Protein AF-A0A418T602-F1 (afdb_monomer_lite)

Radius of gyration: 13.49 Å; chains: 1; bounding box: 26×42×30 Å

Foldseek 3Di:
DDPDPVDPDPPDFDDDDDDPQQFQLNRCVVSVQFDADPVRDTQGGNNHGCDDQKDKWKDKPNHTDDPVRRNPHDDPPIDIDMGIDGD

Structure (mmCIF, N/CA/C/O backbone):
data_AF-A0A418T602-F1
#
_entry.id   AF-A0A418T602-F1
#
loop_
_atom_site.group_PDB
_atom_site.id
_atom_site.type_symbol
_atom_site.label_atom_id
_atom_site.label_alt_id
_atom_site.label_comp_id
_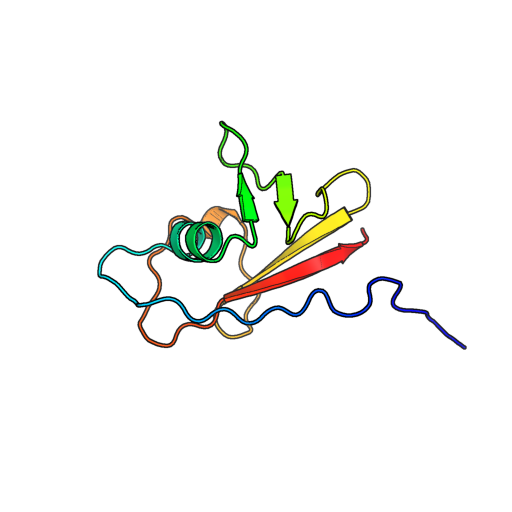atom_site.label_asym_id
_atom_site.label_entity_id
_atom_site.label_seq_id
_atom_site.pdbx_PDB_ins_code
_atom_site.Cartn_x
_atom_site.Cartn_y
_atom_site.Cartn_z
_atom_site.occupancy
_atom_site.B_iso_or_equiv
_atom_site.auth_seq_id
_atom_site.auth_comp_id
_atom_site.auth_asym_id
_atom_site.auth_atom_id
_atom_site.pdbx_PDB_model_num
ATOM 1 N N . MET A 1 1 ? 9.867 -31.776 -13.055 1.00 33.41 1 MET A N 1
ATOM 2 C CA . MET A 1 1 ? 10.026 -30.488 -13.761 1.00 33.41 1 MET A CA 1
ATOM 3 C C . MET A 1 1 ? 9.980 -29.395 -12.710 1.00 33.41 1 MET A C 1
ATOM 5 O O . MET A 1 1 ? 8.920 -29.131 -12.164 1.00 33.41 1 MET A O 1
ATOM 9 N N . ASN A 1 2 ? 11.152 -28.884 -12.329 1.00 38.38 2 ASN A N 1
ATOM 10 C CA . ASN A 1 2 ? 11.316 -27.873 -11.287 1.00 38.38 2 ASN A CA 1
ATOM 11 C C . ASN A 1 2 ? 11.074 -26.487 -11.898 1.00 38.38 2 ASN A C 1
ATOM 13 O O . ASN A 1 2 ? 11.994 -25.883 -12.442 1.00 38.38 2 ASN A O 1
ATOM 17 N N . GLY A 1 3 ? 9.828 -26.013 -11.853 1.00 37.81 3 GLY A N 1
ATOM 18 C CA . GLY A 1 3 ? 9.499 -24.610 -12.098 1.00 37.81 3 GLY A CA 1
ATOM 19 C C . GLY A 1 3 ? 9.807 -23.821 -10.834 1.00 37.81 3 GLY A C 1
ATOM 20 O O . GLY A 1 3 ? 8.944 -23.678 -9.976 1.00 37.81 3 GLY A O 1
ATOM 21 N N . GLY A 1 4 ? 11.067 -23.420 -10.665 1.00 40.22 4 GLY A N 1
ATOM 22 C CA . GLY A 1 4 ? 11.500 -22.644 -9.510 1.00 40.22 4 GLY A CA 1
ATOM 23 C C . GLY A 1 4 ? 10.731 -21.328 -9.434 1.00 40.22 4 GLY A C 1
ATOM 24 O O . GLY A 1 4 ? 10.917 -20.455 -10.277 1.00 40.22 4 GLY A O 1
ATOM 25 N N . ASN A 1 5 ? 9.889 -21.175 -8.412 1.00 43.72 5 ASN A N 1
ATOM 26 C CA . ASN A 1 5 ? 9.420 -19.870 -7.963 1.00 43.72 5 ASN A CA 1
ATOM 27 C C . ASN A 1 5 ? 10.645 -19.115 -7.429 1.00 43.72 5 ASN A C 1
ATOM 29 O O . ASN A 1 5 ? 11.029 -19.280 -6.274 1.00 43.72 5 ASN A O 1
ATOM 33 N N . ILE A 1 6 ? 11.291 -18.320 -8.282 1.00 42.88 6 ILE A N 1
ATOM 34 C CA . ILE A 1 6 ? 12.564 -17.634 -7.990 1.00 42.88 6 ILE A CA 1
ATOM 35 C C . ILE A 1 6 ? 12.399 -16.432 -7.035 1.00 42.88 6 ILE A C 1
ATOM 37 O O . ILE A 1 6 ? 13.327 -15.654 -6.849 1.00 42.88 6 ILE A O 1
ATOM 41 N N . TYR A 1 7 ? 11.242 -16.293 -6.386 1.00 44.50 7 TYR A N 1
ATOM 42 C CA . TYR A 1 7 ? 11.031 -15.348 -5.292 1.00 44.50 7 TYR A CA 1
ATOM 43 C C . TYR A 1 7 ? 10.594 -16.133 -4.052 1.00 44.50 7 TYR A C 1
ATOM 45 O O . TYR A 1 7 ? 9.395 -16.344 -3.844 1.00 44.50 7 TYR A O 1
ATOM 53 N N . PRO A 1 8 ? 11.543 -16.633 -3.241 1.00 43.31 8 PRO A N 1
ATOM 54 C CA . PRO A 1 8 ? 11.210 -17.216 -1.958 1.00 43.31 8 PRO A CA 1
ATOM 55 C C . PRO A 1 8 ? 10.624 -16.108 -1.078 1.00 43.31 8 PRO A C 1
ATOM 57 O O . PRO A 1 8 ? 11.330 -15.208 -0.644 1.00 43.31 8 PRO A O 1
ATOM 60 N N . ALA A 1 9 ? 9.313 -16.175 -0.855 1.00 46.59 9 ALA A N 1
ATOM 61 C CA . ALA A 1 9 ? 8.647 -15.661 0.334 1.00 46.59 9 ALA A CA 1
ATOM 62 C C . ALA A 1 9 ? 9.029 -14.234 0.767 1.00 46.59 9 ALA A C 1
ATOM 64 O O . ALA A 1 9 ? 9.516 -14.017 1.874 1.00 46.59 9 ALA A O 1
ATOM 65 N N . ILE A 1 10 ? 8.671 -13.229 -0.031 1.00 52.94 10 ILE A N 1
ATOM 66 C CA . ILE A 1 10 ? 8.405 -11.896 0.531 1.00 52.94 10 ILE A CA 1
ATOM 67 C C . ILE A 1 10 ? 6.966 -11.902 1.069 1.00 52.94 10 ILE A C 1
ATOM 69 O O . ILE A 1 10 ? 6.107 -11.130 0.658 1.00 52.94 10 ILE A O 1
ATOM 73 N N . SER A 1 11 ? 6.659 -12.869 1.931 1.00 56.69 11 SER A N 1
ATOM 74 C CA . SER A 1 11 ? 5.373 -12.968 2.610 1.00 56.69 11 SER A CA 1
ATOM 75 C C . SER A 1 11 ? 5.551 -12.373 4.000 1.00 56.69 11 SER A C 1
ATOM 77 O O . SER A 1 11 ? 5.922 -13.072 4.942 1.00 56.69 11 SER A O 1
ATOM 79 N N . GLY A 1 12 ? 5.354 -11.062 4.104 1.00 62.78 12 GLY A N 1
ATOM 80 C CA . GLY A 1 12 ? 5.272 -10.358 5.377 1.00 62.78 12 GLY A CA 1
ATOM 81 C C . GLY A 1 12 ? 3.812 -10.076 5.710 1.00 62.78 12 GLY A C 1
ATOM 82 O O . GLY A 1 12 ? 3.110 -9.462 4.910 1.00 62.78 12 GLY A O 1
ATOM 83 N N . SER A 1 13 ? 3.359 -10.514 6.882 1.00 67.25 13 SER A N 1
ATOM 84 C CA . SER A 1 13 ? 2.054 -10.128 7.422 1.00 67.25 13 SER A CA 1
ATOM 85 C C . SER A 1 13 ? 2.263 -9.039 8.463 1.00 67.25 13 SER A C 1
ATOM 87 O O . SER A 1 13 ? 2.959 -9.254 9.453 1.00 67.25 13 SER A O 1
ATOM 89 N N . TYR A 1 14 ? 1.652 -7.880 8.239 1.00 73.50 14 TYR A N 1
ATOM 90 C CA . TYR A 1 14 ? 1.735 -6.733 9.136 1.00 73.50 14 TYR A CA 1
ATOM 91 C C . TYR A 1 14 ? 0.348 -6.433 9.688 1.00 73.50 14 TYR A C 1
ATOM 93 O O . TYR A 1 14 ? -0.613 -6.305 8.929 1.00 73.50 14 TYR A O 1
ATOM 101 N N . THR A 1 15 ? 0.248 -6.306 11.009 1.00 77.38 15 THR A N 1
ATOM 102 C CA . THR A 1 15 ? -0.988 -5.888 11.673 1.00 77.38 15 THR A CA 1
ATOM 103 C C . THR A 1 15 ? -0.938 -4.389 11.901 1.00 77.38 15 THR A C 1
ATOM 105 O O . THR A 1 15 ? -0.020 -3.890 12.549 1.00 77.38 15 THR A O 1
ATOM 108 N N . ILE A 1 16 ? -1.939 -3.678 11.392 1.00 79.94 16 ILE A N 1
ATOM 109 C CA . ILE A 1 16 ? -2.056 -2.225 11.526 1.00 79.94 16 ILE A CA 1
ATOM 110 C C . ILE A 1 16 ? -3.273 -1.918 12.381 1.00 79.94 16 ILE A C 1
ATOM 112 O O . ILE A 1 16 ? -4.329 -2.534 12.227 1.00 79.94 16 ILE A O 1
ATOM 116 N N . VAL A 1 17 ? -3.129 -0.954 13.289 1.00 82.25 17 VAL A N 1
ATOM 117 C CA . VAL A 1 17 ? -4.248 -0.484 14.102 1.00 82.25 17 VAL A CA 1
ATOM 118 C C . VAL A 1 17 ? -5.206 0.293 13.204 1.00 82.25 17 VAL A C 1
ATOM 120 O O . VAL A 1 17 ? -4.861 1.336 12.644 1.00 82.25 17 VAL A O 1
ATOM 123 N N . PHE A 1 18 ? -6.428 -0.221 13.068 1.00 83.06 18 PHE A N 1
ATOM 124 C CA . PHE A 1 18 ? -7.475 0.456 12.317 1.00 83.06 18 PHE A CA 1
ATOM 125 C C . PHE A 1 18 ? -7.797 1.821 12.937 1.00 83.06 18 PHE A C 1
ATOM 127 O O . PHE A 1 18 ? -7.945 1.953 14.153 1.00 83.06 18 PHE A O 1
ATOM 134 N N . ARG A 1 19 ? -7.983 2.821 12.074 1.00 86.19 19 ARG A N 1
ATOM 135 C CA . ARG A 1 19 ? -8.525 4.132 12.436 1.00 86.19 19 ARG A CA 1
ATOM 136 C C . ARG A 1 19 ? -9.515 4.605 11.368 1.00 86.19 19 ARG A C 1
ATOM 138 O O . ARG A 1 19 ? -9.300 4.316 10.188 1.00 86.19 19 ARG A O 1
ATOM 145 N N . PRO A 1 20 ? -10.571 5.348 11.741 1.00 85.31 20 PRO A N 1
ATOM 146 C CA . PRO A 1 20 ? -11.503 5.915 10.773 1.00 85.31 20 PRO A CA 1
ATOM 147 C C . PRO A 1 20 ? -10.774 6.742 9.707 1.00 85.31 20 PRO A C 1
ATOM 149 O O . PRO A 1 20 ? -9.910 7.555 10.030 1.00 85.31 20 PRO A O 1
ATOM 152 N N . GLY A 1 21 ? -11.114 6.518 8.436 1.00 86.94 21 GLY A N 1
ATOM 153 C CA . GLY A 1 21 ? -10.479 7.198 7.303 1.00 86.94 21 GLY A CA 1
ATOM 154 C C . GLY A 1 21 ? -9.148 6.594 6.841 1.00 86.94 21 GLY A C 1
ATOM 155 O O . GLY A 1 21 ? -8.566 7.106 5.887 1.00 86.94 21 GLY A O 1
ATOM 156 N N . LEU A 1 22 ? -8.667 5.507 7.461 1.00 90.12 22 LEU A N 1
ATOM 157 C CA . LEU A 1 22 ? -7.536 4.745 6.931 1.00 90.12 22 LEU A CA 1
ATOM 158 C C . LEU A 1 22 ? -7.902 4.166 5.560 1.00 90.12 22 LEU A C 1
ATOM 160 O O . LEU A 1 22 ? -8.925 3.497 5.413 1.00 90.12 22 LEU A O 1
ATOM 164 N N . THR A 1 23 ? -7.066 4.422 4.560 1.00 92.38 23 THR A N 1
ATOM 165 C CA . THR A 1 23 ? -7.229 3.885 3.206 1.00 92.38 23 THR A CA 1
ATOM 166 C C . THR A 1 23 ? -6.349 2.661 2.994 1.00 92.38 23 THR A C 1
ATOM 168 O O . THR A 1 23 ? -5.400 2.435 3.746 1.00 92.38 23 THR A O 1
ATOM 171 N N . ILE A 1 24 ? -6.625 1.885 1.944 1.00 89.62 24 ILE A N 1
ATOM 172 C CA . ILE A 1 24 ? -5.799 0.729 1.564 1.00 89.62 24 ILE A CA 1
ATOM 173 C C . ILE A 1 24 ? -4.345 1.172 1.345 1.00 89.62 24 ILE A C 1
ATOM 175 O O . ILE A 1 24 ? -3.425 0.574 1.893 1.00 89.62 24 ILE A O 1
ATOM 179 N N . GLY A 1 25 ? -4.133 2.259 0.596 1.00 87.56 25 GLY A N 1
ATOM 180 C CA . GLY A 1 25 ? -2.808 2.833 0.362 1.00 87.56 25 GLY A CA 1
ATOM 181 C C . GLY A 1 25 ? -2.149 3.352 1.638 1.00 87.56 25 GLY A C 1
ATOM 182 O O . GLY A 1 25 ? -0.956 3.140 1.830 1.00 87.56 25 GLY A O 1
ATOM 183 N N . GLY A 1 26 ? -2.919 3.970 2.539 1.00 89.12 26 GLY A N 1
ATOM 184 C CA . GLY A 1 26 ? -2.416 4.440 3.830 1.00 89.12 26 GLY A CA 1
ATOM 185 C C . GLY A 1 26 ? -1.964 3.299 4.740 1.00 89.12 26 GLY A C 1
ATOM 186 O O . GLY A 1 26 ? -0.878 3.369 5.306 1.00 89.12 26 GLY A O 1
ATOM 187 N N . ALA A 1 27 ? -2.747 2.221 4.822 1.00 88.69 27 ALA A N 1
ATOM 188 C CA . ALA A 1 27 ? -2.376 1.013 5.554 1.00 88.69 27 ALA A CA 1
ATOM 189 C C . ALA A 1 27 ? -1.090 0.404 4.968 1.00 88.69 27 ALA A C 1
ATOM 191 O O . ALA A 1 27 ? -0.116 0.134 5.662 1.00 88.69 27 ALA A O 1
ATOM 192 N N . LEU A 1 28 ? -1.034 0.273 3.649 1.00 86.69 28 LEU A N 1
ATOM 193 C CA . LEU A 1 28 ? 0.142 -0.233 2.959 1.00 86.69 28 LEU A CA 1
ATOM 194 C C . LEU A 1 28 ? 1.398 0.636 3.163 1.00 86.69 28 LEU A C 1
ATOM 196 O O . LEU A 1 28 ? 2.481 0.090 3.363 1.00 86.69 28 LEU A O 1
ATOM 200 N N . ALA A 1 29 ? 1.269 1.962 3.179 1.00 85.31 29 ALA A N 1
ATOM 201 C CA . ALA A 1 29 ? 2.376 2.865 3.493 1.00 85.31 29 ALA A CA 1
ATOM 202 C C . ALA A 1 29 ? 2.852 2.701 4.948 1.00 85.31 29 ALA A C 1
ATOM 204 O O . ALA A 1 29 ? 4.050 2.636 5.209 1.00 85.31 29 ALA A O 1
ATOM 205 N N . GLU A 1 30 ? 1.917 2.574 5.892 1.00 86.94 30 GLU A N 1
ATOM 206 C CA . GLU A 1 30 ? 2.207 2.411 7.322 1.00 86.94 30 GLU A CA 1
ATOM 207 C C . GLU A 1 30 ? 2.856 1.064 7.655 1.00 86.94 30 GLU A C 1
ATOM 209 O O . GLU A 1 30 ? 3.670 0.986 8.571 1.00 86.94 30 GLU A O 1
ATOM 214 N N . SER A 1 31 ? 2.577 0.018 6.870 1.00 82.69 31 SER A N 1
ATOM 215 C CA . SER A 1 31 ? 3.280 -1.266 6.992 1.00 82.69 31 SER A CA 1
ATOM 216 C C . SER A 1 31 ? 4.782 -1.176 6.680 1.00 82.69 31 SER A C 1
ATOM 218 O O . SER A 1 31 ? 5.527 -2.103 6.988 1.00 82.69 31 SER A O 1
ATOM 220 N N . GLY A 1 32 ? 5.231 -0.102 6.017 1.00 81.44 32 GLY A N 1
ATOM 221 C CA . GLY A 1 32 ? 6.598 0.032 5.510 1.00 81.44 32 GLY A CA 1
ATOM 222 C C . GLY A 1 32 ? 6.928 -0.916 4.352 1.00 81.44 32 GLY A C 1
ATOM 223 O O . GLY A 1 32 ? 8.056 -0.923 3.864 1.00 81.44 32 GLY A O 1
ATOM 224 N N . VAL A 1 33 ? 5.957 -1.710 3.885 1.00 80.62 33 VAL A N 1
ATOM 225 C CA . VAL A 1 33 ? 6.138 -2.638 2.764 1.00 80.62 33 VAL A CA 1
ATOM 226 C C . VAL A 1 33 ? 6.226 -1.882 1.448 1.00 80.62 33 VAL A C 1
ATOM 228 O O . VAL A 1 33 ? 6.911 -2.333 0.542 1.00 80.62 33 VAL A O 1
ATOM 231 N N . LEU A 1 34 ? 5.555 -0.743 1.307 1.00 85.25 34 LEU A N 1
ATOM 232 C CA . LEU A 1 34 ? 5.459 -0.040 0.034 1.00 85.25 34 LEU A CA 1
ATOM 233 C C . LEU A 1 34 ? 6.137 1.318 0.078 1.00 85.25 34 LEU A C 1
ATOM 235 O O . LEU A 1 34 ? 5.955 2.097 1.010 1.00 85.25 34 LEU A O 1
ATOM 239 N N . THR A 1 35 ? 6.886 1.612 -0.979 1.00 86.94 35 THR A N 1
ATOM 240 C CA . THR A 1 35 ? 7.373 2.959 -1.268 1.00 86.94 35 THR A CA 1
ATOM 241 C C . THR A 1 35 ? 6.620 3.511 -2.467 1.00 86.94 35 THR A C 1
ATOM 243 O O . THR A 1 35 ? 6.465 2.832 -3.487 1.00 86.94 35 THR A O 1
ATOM 246 N N . PHE A 1 36 ? 6.156 4.749 -2.327 1.00 85.31 36 PHE A N 1
ATOM 247 C CA . PHE A 1 36 ? 5.460 5.487 -3.370 1.00 85.31 36 PHE A CA 1
ATOM 248 C C . PHE A 1 36 ? 6.376 6.577 -3.931 1.00 85.31 36 PHE A C 1
ATOM 250 O O . PHE A 1 36 ? 7.134 7.204 -3.189 1.00 85.31 36 PHE A O 1
ATOM 257 N N . ALA A 1 37 ? 6.300 6.811 -5.237 1.00 86.38 37 ALA A N 1
ATOM 258 C CA . ALA A 1 37 ? 6.846 8.003 -5.869 1.00 86.38 37 ALA A CA 1
ATOM 259 C C . ALA A 1 37 ? 5.953 9.228 -5.605 1.00 86.38 37 ALA A C 1
ATOM 261 O O . ALA A 1 37 ? 4.837 9.121 -5.094 1.00 86.38 37 ALA A O 1
ATOM 262 N N . ALA A 1 38 ? 6.455 10.411 -5.971 1.00 81.38 38 ALA A N 1
ATOM 263 C CA . ALA A 1 38 ? 5.753 11.684 -5.790 1.00 81.38 38 ALA A CA 1
ATOM 264 C C . ALA A 1 38 ? 4.418 11.773 -6.559 1.00 81.38 38 ALA A C 1
ATOM 266 O O . ALA A 1 38 ? 3.549 12.556 -6.191 1.00 81.38 38 ALA A O 1
ATOM 267 N N . ASP A 1 39 ? 4.252 10.968 -7.609 1.00 82.31 39 ASP A N 1
ATOM 268 C CA . ASP A 1 39 ? 3.033 10.846 -8.414 1.00 82.31 39 ASP A CA 1
ATOM 269 C C . ASP A 1 39 ? 2.027 9.820 -7.849 1.00 82.31 39 ASP A C 1
ATOM 271 O O . ASP A 1 39 ? 0.953 9.631 -8.416 1.00 82.31 39 ASP A O 1
ATOM 275 N N . GLY A 1 40 ? 2.360 9.151 -6.738 1.00 77.50 40 GLY A N 1
ATOM 276 C CA . GLY A 1 40 ? 1.541 8.102 -6.130 1.00 77.50 40 GLY A CA 1
ATOM 277 C C . GLY A 1 40 ? 1.749 6.707 -6.728 1.00 77.50 40 GLY A C 1
ATOM 278 O O . GLY A 1 40 ? 1.070 5.764 -6.316 1.00 77.50 40 GLY A O 1
ATOM 279 N N . THR A 1 41 ? 2.689 6.538 -7.662 1.00 83.81 41 THR A N 1
ATOM 280 C CA . THR A 1 41 ? 3.025 5.228 -8.229 1.00 83.81 41 THR A CA 1
ATOM 281 C C . THR A 1 41 ? 3.809 4.390 -7.220 1.00 83.81 41 THR A C 1
ATOM 283 O O . THR A 1 41 ? 4.722 4.880 -6.558 1.00 83.81 41 THR A O 1
ATOM 286 N N . ILE A 1 42 ? 3.485 3.100 -7.110 1.00 85.38 42 ILE A N 1
ATOM 287 C CA . ILE A 1 42 ? 4.266 2.149 -6.310 1.00 85.38 42 ILE A CA 1
ATOM 288 C C . ILE A 1 42 ? 5.598 1.881 -7.017 1.00 85.38 42 ILE A C 1
ATOM 290 O O . ILE A 1 42 ? 5.606 1.336 -8.120 1.00 85.38 42 ILE A O 1
ATOM 294 N N . THR A 1 43 ? 6.710 2.228 -6.371 1.00 88.00 43 THR A N 1
ATOM 295 C CA . THR A 1 43 ? 8.064 2.033 -6.916 1.00 88.00 43 THR A CA 1
ATOM 296 C C . THR A 1 43 ? 8.781 0.840 -6.314 1.00 88.00 43 THR A C 1
ATOM 298 O O . THR A 1 43 ? 9.576 0.204 -7.003 1.00 88.00 43 THR A O 1
ATOM 301 N N . THR A 1 44 ? 8.489 0.509 -5.056 1.00 87.69 44 THR A N 1
ATOM 302 C CA . THR A 1 44 ? 9.205 -0.537 -4.318 1.00 87.69 44 THR A CA 1
ATOM 303 C C . THR A 1 44 ? 8.253 -1.306 -3.411 1.00 87.69 44 THR A C 1
ATOM 305 O O . THR A 1 44 ? 7.400 -0.703 -2.758 1.00 87.69 44 THR A O 1
ATOM 308 N N . ILE A 1 45 ? 8.428 -2.629 -3.339 1.00 86.12 45 ILE A N 1
ATOM 309 C CA . ILE A 1 45 ? 7.685 -3.540 -2.459 1.00 86.12 45 ILE A CA 1
ATOM 310 C C . ILE A 1 45 ? 8.680 -4.355 -1.636 1.00 86.12 45 ILE A C 1
ATOM 312 O O . ILE A 1 45 ? 9.460 -5.122 -2.186 1.00 86.12 45 ILE A O 1
ATOM 316 N N . SER A 1 46 ? 8.671 -4.189 -0.315 1.00 80.81 46 SER A N 1
ATOM 317 C CA . SER A 1 46 ? 9.575 -4.829 0.645 1.00 80.81 46 SER A CA 1
ATOM 318 C C . SER A 1 46 ? 11.058 -4.681 0.263 1.00 80.81 46 SER A C 1
ATOM 320 O O . SER A 1 46 ? 11.850 -5.612 0.373 1.00 80.81 46 SER A O 1
ATOM 322 N N . GLY A 1 47 ? 11.431 -3.511 -0.264 1.00 80.00 47 GLY A N 1
ATOM 323 C CA . GLY A 1 47 ? 12.786 -3.239 -0.758 1.00 80.00 47 GLY A CA 1
ATOM 324 C C . GLY A 1 47 ? 13.072 -3.694 -2.196 1.00 80.00 47 GLY A C 1
ATOM 325 O O . GLY A 1 47 ? 14.137 -3.372 -2.717 1.00 80.00 47 GLY A O 1
ATOM 326 N N . TYR A 1 48 ? 12.137 -4.372 -2.872 1.00 81.69 48 TYR A N 1
ATOM 327 C CA . TYR A 1 48 ? 12.289 -4.789 -4.268 1.00 81.69 48 TYR A CA 1
ATOM 328 C C . TYR A 1 48 ? 11.701 -3.754 -5.234 1.00 81.69 48 TYR A C 1
ATOM 330 O O . TYR A 1 48 ? 10.513 -3.438 -5.123 1.00 81.69 48 TYR A O 1
ATOM 338 N N . PRO A 1 49 ? 12.489 -3.227 -6.187 1.00 85.69 49 PRO A N 1
ATOM 339 C CA . PRO A 1 49 ? 11.998 -2.255 -7.153 1.00 85.69 49 PRO A CA 1
ATOM 340 C C . PRO A 1 49 ? 11.021 -2.904 -8.141 1.00 85.69 49 PRO A C 1
ATOM 342 O O . PRO A 1 49 ? 11.288 -3.965 -8.705 1.00 85.69 49 PRO A O 1
ATOM 345 N N . ILE A 1 50 ? 9.899 -2.230 -8.377 1.00 87.06 50 ILE A N 1
ATOM 346 C CA . ILE A 1 50 ? 8.912 -2.583 -9.398 1.00 87.06 50 ILE A CA 1
ATOM 347 C C . ILE A 1 50 ? 9.354 -1.939 -10.709 1.00 87.06 50 ILE A C 1
ATOM 349 O O . ILE A 1 50 ? 9.044 -0.784 -10.999 1.00 87.06 50 ILE A O 1
ATOM 353 N N . SER A 1 51 ? 10.154 -2.674 -11.479 1.00 84.50 51 SER A N 1
ATOM 354 C CA . SER A 1 51 ? 10.688 -2.229 -12.765 1.00 84.50 51 SER A CA 1
ATOM 355 C C . SER A 1 51 ? 10.852 -3.389 -13.752 1.00 84.50 51 SER A C 1
ATOM 357 O O . SER A 1 51 ? 10.938 -4.559 -13.370 1.00 84.50 51 SER A O 1
ATOM 359 N N . GLY A 1 52 ? 10.882 -3.064 -15.049 1.00 85.56 52 GLY A N 1
ATOM 360 C CA . GLY A 1 52 ? 11.009 -4.051 -16.123 1.00 85.56 52 GLY A CA 1
ATOM 361 C C . GLY A 1 52 ? 9.883 -5.087 -16.091 1.00 85.56 52 GLY A C 1
ATOM 362 O O . GLY A 1 52 ? 8.709 -4.736 -16.159 1.00 85.56 52 GLY A O 1
ATOM 363 N N . ASN A 1 53 ? 10.263 -6.357 -15.956 1.00 85.88 53 ASN A N 1
ATOM 364 C CA . ASN A 1 53 ? 9.354 -7.508 -15.918 1.00 85.88 53 ASN A CA 1
ATOM 365 C C . ASN A 1 53 ? 8.789 -7.781 -14.511 1.00 85.88 53 ASN A C 1
ATOM 367 O O . ASN A 1 53 ? 8.109 -8.778 -14.293 1.00 85.88 53 ASN A O 1
ATOM 371 N N . ILE A 1 54 ? 9.087 -6.934 -13.522 1.00 82.56 54 ILE A N 1
ATOM 372 C CA . ILE A 1 54 ? 8.578 -7.077 -12.156 1.00 82.56 54 ILE A CA 1
ATOM 373 C C . ILE A 1 54 ? 7.360 -6.170 -11.997 1.00 82.56 54 ILE A C 1
ATOM 375 O O . ILE A 1 54 ? 7.450 -4.948 -12.094 1.00 82.56 54 ILE A O 1
ATOM 379 N N . GLY A 1 55 ? 6.212 -6.784 -11.735 1.00 86.50 55 GLY A N 1
ATOM 380 C CA . GLY A 1 55 ? 4.963 -6.124 -11.388 1.00 86.50 55 GLY A CA 1
ATOM 381 C C . GLY A 1 55 ? 4.469 -6.538 -10.005 1.00 86.50 55 GLY A C 1
ATOM 382 O O . GLY A 1 55 ? 5.139 -7.240 -9.249 1.00 86.50 55 GLY A O 1
ATOM 383 N N . TYR A 1 56 ? 3.246 -6.128 -9.685 1.00 87.12 56 TYR A N 1
ATOM 384 C CA . TYR A 1 56 ? 2.572 -6.529 -8.456 1.00 87.12 56 TYR A CA 1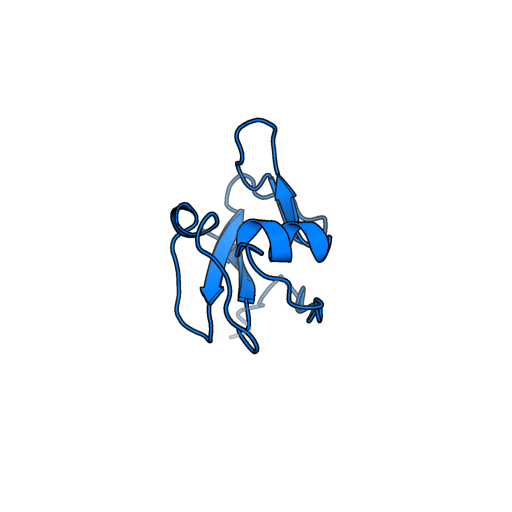
ATOM 385 C C . TYR A 1 56 ? 1.085 -6.787 -8.683 1.00 87.12 56 TYR A C 1
ATOM 387 O O . TYR A 1 56 ? 0.491 -6.342 -9.673 1.00 87.12 56 TYR A O 1
ATOM 395 N N . GLN A 1 57 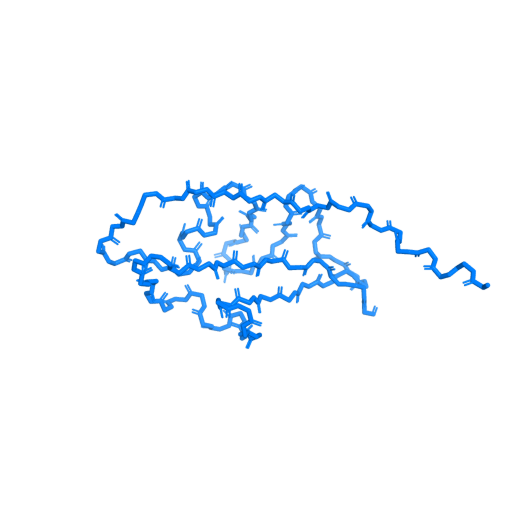? 0.489 -7.511 -7.744 1.00 89.06 57 GLN A N 1
ATOM 396 C CA . GLN A 1 57 ? -0.940 -7.748 -7.651 1.00 89.06 57 GLN A CA 1
ATOM 397 C C . GLN A 1 57 ? -1.409 -7.430 -6.233 1.00 89.06 57 GLN A C 1
ATOM 399 O O . GLN A 1 57 ? -0.869 -7.942 -5.256 1.00 89.06 57 GLN A O 1
ATOM 404 N N . LEU A 1 58 ? -2.432 -6.584 -6.131 1.00 89.50 58 LEU A N 1
ATOM 405 C CA . LEU A 1 58 ? -3.067 -6.249 -4.863 1.00 89.50 58 LEU A CA 1
ATOM 406 C C . LEU A 1 58 ? -4.285 -7.134 -4.649 1.00 89.50 58 LEU A C 1
ATOM 408 O O . LEU A 1 58 ? -5.050 -7.391 -5.582 1.00 89.50 58 LEU A O 1
ATOM 412 N N . ARG A 1 59 ? -4.497 -7.554 -3.405 1.00 91.75 59 ARG A N 1
ATOM 413 C CA . ARG A 1 59 ? -5.700 -8.261 -2.983 1.00 91.75 59 ARG A CA 1
ATOM 414 C C . ARG A 1 59 ? -6.254 -7.650 -1.712 1.00 91.75 59 ARG A C 1
ATOM 416 O O . ARG A 1 59 ? -5.504 -7.365 -0.787 1.00 91.75 59 ARG A O 1
ATOM 423 N N . LEU A 1 60 ? -7.570 -7.518 -1.660 1.00 91.12 60 LEU A N 1
ATOM 424 C CA . LEU A 1 60 ? -8.314 -7.179 -0.456 1.00 91.12 60 LEU A CA 1
ATOM 425 C C . LEU A 1 60 ? -9.193 -8.375 -0.104 1.00 91.12 60 LEU A C 1
ATOM 427 O O . LEU A 1 60 ? -9.993 -8.815 -0.932 1.00 91.12 60 LEU A O 1
ATOM 431 N N . ASN A 1 61 ? -9.013 -8.931 1.091 1.00 91.25 61 ASN A N 1
ATOM 432 C CA . ASN A 1 61 ? -9.729 -10.115 1.572 1.00 91.25 61 ASN A CA 1
ATOM 433 C C . ASN A 1 61 ? -9.672 -11.284 0.567 1.00 91.25 61 ASN A C 1
ATOM 435 O O . ASN A 1 61 ? -10.666 -11.950 0.292 1.00 91.25 61 ASN A O 1
ATOM 439 N N . GLY A 1 62 ? -8.504 -11.488 -0.056 1.00 89.12 62 GLY A N 1
ATOM 440 C CA . GLY A 1 62 ? -8.263 -12.522 -1.071 1.00 89.12 62 GLY A CA 1
ATOM 441 C C . GLY A 1 62 ? -8.710 -12.173 -2.500 1.00 89.12 62 GLY A C 1
ATOM 442 O O . GLY A 1 62 ? -8.292 -12.846 -3.450 1.00 89.12 62 GLY A O 1
ATOM 443 N N . ARG A 1 63 ? -9.488 -11.101 -2.699 1.00 91.75 63 ARG A N 1
ATOM 444 C CA . ARG A 1 63 ? -9.963 -10.662 -4.019 1.00 91.75 63 ARG A CA 1
ATOM 445 C C . ARG A 1 63 ? -8.982 -9.693 -4.664 1.00 91.75 63 ARG A C 1
ATOM 447 O O . ARG A 1 63 ? -8.622 -8.697 -4.050 1.00 91.75 63 ARG A O 1
ATOM 454 N N . VAL A 1 64 ? -8.596 -9.952 -5.915 1.00 92.06 64 VAL A N 1
ATOM 455 C CA . VAL A 1 64 ? -7.721 -9.049 -6.678 1.00 92.06 64 VAL A CA 1
ATOM 456 C C . VAL A 1 64 ? -8.408 -7.701 -6.883 1.00 92.06 64 VAL A C 1
ATOM 458 O O . VAL A 1 64 ? -9.562 -7.647 -7.315 1.00 92.06 64 VAL A O 1
ATOM 461 N N . ILE A 1 65 ? -7.688 -6.625 -6.575 1.00 92.19 65 ILE A N 1
ATOM 462 C CA . ILE A 1 65 ? -8.144 -5.245 -6.734 1.00 92.19 65 ILE A CA 1
ATOM 463 C C . ILE A 1 65 ? -7.152 -4.448 -7.595 1.00 92.19 65 ILE A C 1
ATOM 465 O O . ILE A 1 65 ? -5.949 -4.720 -7.564 1.00 92.19 65 ILE A O 1
ATOM 469 N N . PRO A 1 66 ? -7.623 -3.472 -8.388 1.00 89.81 66 PRO A N 1
ATOM 470 C CA . PRO A 1 66 ? -6.737 -2.597 -9.146 1.00 89.81 66 PRO A CA 1
ATOM 471 C C . PRO A 1 66 ? -6.022 -1.595 -8.223 1.00 89.81 66 PRO A C 1
ATOM 473 O O . PRO A 1 66 ? -6.532 -1.216 -7.173 1.00 89.81 66 PRO A O 1
ATOM 476 N N . SER A 1 67 ? -4.858 -1.083 -8.6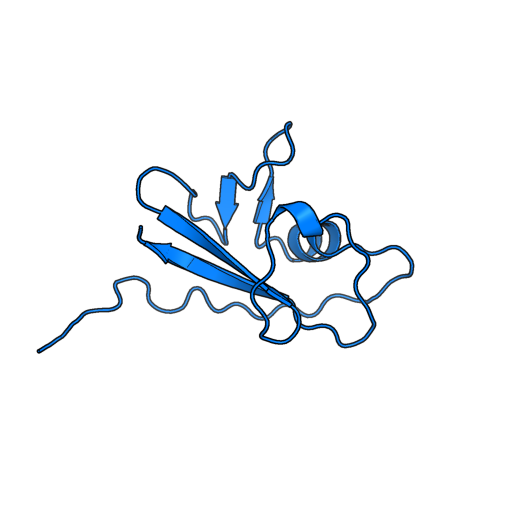25 1.00 83.88 67 SER A N 1
ATOM 477 C CA . SER A 1 67 ? -4.150 -0.034 -7.864 1.00 83.88 67 SER A CA 1
ATOM 478 C C . SER A 1 67 ? -4.942 1.273 -7.754 1.00 83.88 67 SER A C 1
ATOM 480 O O . SER A 1 67 ? -4.742 2.051 -6.825 1.00 83.88 67 SER A O 1
ATOM 482 N N . THR A 1 68 ? -5.912 1.497 -8.640 1.00 85.81 68 THR A N 1
ATOM 483 C CA . THR A 1 68 ? -6.813 2.650 -8.560 1.00 85.81 68 THR A CA 1
ATOM 484 C C . THR A 1 68 ? -7.670 2.642 -7.298 1.00 85.81 68 THR A C 1
ATOM 486 O O . THR A 1 68 ? -8.101 3.709 -6.888 1.00 85.81 68 THR A O 1
ATOM 489 N N . THR A 1 69 ? -7.880 1.500 -6.629 1.00 88.56 69 THR 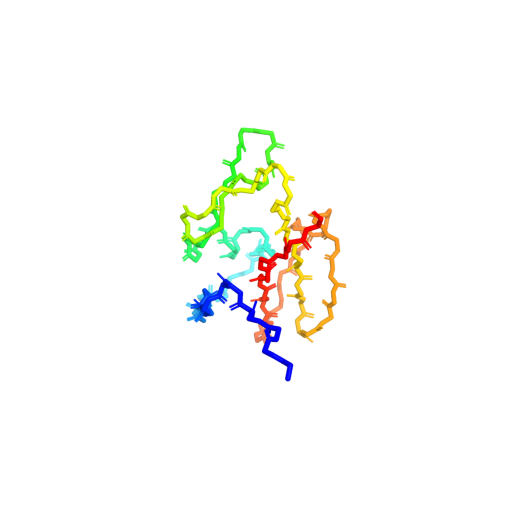A N 1
ATOM 490 C CA . THR A 1 69 ? -8.673 1.429 -5.387 1.00 88.56 69 THR A CA 1
ATOM 491 C C . THR A 1 69 ? -7.890 1.744 -4.114 1.00 88.56 69 THR A C 1
ATOM 493 O O . THR A 1 69 ? -8.460 1.687 -3.032 1.00 88.56 69 THR A O 1
ATOM 496 N N . LEU A 1 70 ? -6.608 2.118 -4.198 1.00 87.94 70 LEU A N 1
ATOM 497 C CA . LEU A 1 70 ? -5.793 2.428 -3.013 1.00 87.94 70 LEU A CA 1
ATOM 498 C C . LEU A 1 70 ? -6.348 3.578 -2.154 1.00 87.94 70 LEU A C 1
ATOM 500 O O . LEU A 1 70 ? -6.079 3.630 -0.956 1.00 87.94 70 LEU A O 1
ATOM 504 N N . HIS A 1 71 ? -7.135 4.479 -2.742 1.00 88.94 71 HIS A N 1
ATOM 505 C CA . HIS A 1 71 ? -7.794 5.575 -2.031 1.00 88.94 71 HIS A CA 1
ATOM 506 C C . HIS A 1 71 ? -9.047 5.137 -1.252 1.00 88.94 71 HIS A C 1
ATOM 508 O O . HIS A 1 71 ? -9.584 5.933 -0.484 1.00 88.94 71 HIS A O 1
ATOM 514 N N . LEU A 1 72 ? -9.536 3.906 -1.447 1.00 90.62 72 LEU A N 1
ATOM 515 C CA . LEU A 1 72 ? -10.724 3.422 -0.750 1.00 90.62 72 LEU A CA 1
ATOM 516 C C . LEU A 1 72 ? -10.428 3.170 0.734 1.00 90.62 72 LEU A C 1
ATOM 518 O O . LEU A 1 72 ? -9.319 2.738 1.071 1.00 90.62 72 LEU A O 1
ATOM 522 N N . PRO A 1 73 ? -11.405 3.424 1.623 1.00 92.50 73 PRO A N 1
ATOM 523 C CA . PRO A 1 73 ? -11.260 3.157 3.045 1.00 92.50 73 PRO A CA 1
ATOM 524 C C . PRO A 1 73 ? -11.196 1.650 3.311 1.00 92.50 73 PRO A C 1
ATOM 526 O O . PRO A 1 73 ? -11.948 0.880 2.710 1.00 92.50 73 PRO A O 1
ATOM 529 N N . VAL A 1 74 ? -10.338 1.242 4.245 1.00 91.25 74 VAL A N 1
ATOM 530 C CA . VAL A 1 74 ? -10.361 -0.123 4.790 1.00 91.25 74 VAL A CA 1
ATOM 531 C C . VAL A 1 74 ? -11.466 -0.261 5.828 1.00 91.25 74 VAL A C 1
ATOM 533 O O . VAL A 1 74 ? -11.880 0.720 6.450 1.00 91.25 74 VAL A O 1
ATOM 536 N N . GLN A 1 75 ? -11.931 -1.485 6.034 1.00 91.56 75 GLN A N 1
ATOM 537 C CA . GLN A 1 75 ? -12.805 -1.859 7.136 1.00 91.56 75 GLN A CA 1
ATOM 538 C C . GLN A 1 75 ? -12.018 -2.581 8.239 1.00 91.56 75 GLN A C 1
ATOM 540 O O . GLN A 1 75 ? -10.950 -3.148 7.986 1.00 91.56 75 GLN A O 1
ATOM 545 N N . PRO A 1 76 ? -12.526 -2.589 9.483 1.00 87.06 76 PRO A N 1
ATOM 546 C CA . PRO A 1 76 ? -11.963 -3.426 10.533 1.00 87.06 76 PRO A CA 1
ATOM 547 C C . PRO A 1 76 ? -11.899 -4.895 10.093 1.00 87.06 76 PRO A C 1
ATOM 549 O O . PRO A 1 76 ? -12.881 -5.438 9.594 1.00 87.06 76 PRO A O 1
ATOM 552 N N . SER A 1 77 ? -10.767 -5.550 10.355 1.00 87.19 77 SER A N 1
ATOM 553 C CA . SER A 1 77 ? -10.473 -6.943 9.960 1.00 87.19 77 SER A CA 1
ATOM 554 C C . SER A 1 77 ? -10.218 -7.177 8.467 1.00 87.19 77 SER A C 1
ATOM 556 O O . SER A 1 77 ? -10.043 -8.329 8.067 1.00 87.19 77 SER A O 1
ATOM 558 N N . ASP A 1 78 ? -10.140 -6.122 7.650 1.00 90.19 78 ASP A N 1
ATOM 559 C CA . ASP A 1 78 ? -9.674 -6.272 6.275 1.00 90.19 78 ASP A CA 1
ATOM 560 C C . ASP A 1 78 ? -8.226 -6.769 6.243 1.00 90.19 78 ASP A C 1
ATOM 562 O O . ASP A 1 78 ? -7.349 -6.293 6.965 1.00 90.19 78 ASP A O 1
ATOM 566 N N . THR A 1 79 ? -7.968 -7.718 5.350 1.00 89.56 79 THR A N 1
ATOM 567 C CA . THR A 1 79 ? -6.632 -8.219 5.042 1.00 89.56 79 THR A CA 1
ATOM 568 C C . THR A 1 79 ? -6.231 -7.735 3.660 1.00 89.56 79 THR A C 1
ATOM 570 O O . THR A 1 79 ? -6.869 -8.077 2.662 1.00 89.56 79 THR A O 1
ATOM 573 N N . ILE A 1 80 ? -5.152 -6.963 3.591 1.00 88.56 80 ILE A N 1
ATOM 574 C CA . ILE A 1 80 ? -4.566 -6.524 2.326 1.00 88.56 80 ILE A CA 1
ATOM 575 C C . ILE A 1 80 ? -3.334 -7.381 2.054 1.00 88.56 80 ILE A C 1
ATOM 577 O O . ILE A 1 80 ? -2.456 -7.507 2.903 1.00 88.56 80 ILE A O 1
ATOM 581 N N . THR A 1 81 ? -3.261 -7.964 0.863 1.00 88.44 81 THR A N 1
ATOM 582 C CA . THR A 1 81 ? -2.116 -8.759 0.412 1.00 88.44 81 THR A CA 1
ATOM 583 C C . THR A 1 81 ? -1.516 -8.125 -0.830 1.00 88.44 81 THR A C 1
ATOM 585 O O . THR A 1 81 ? -2.237 -7.653 -1.712 1.00 88.44 81 THR A O 1
ATOM 588 N N . VAL A 1 82 ? -0.189 -8.123 -0.896 1.00 86.19 82 VAL A N 1
ATOM 589 C CA . VAL A 1 82 ? 0.573 -7.601 -2.026 1.00 86.19 82 VAL A CA 1
ATOM 590 C C . VAL A 1 82 ? 1.508 -8.696 -2.501 1.00 86.19 82 VAL A C 1
ATOM 592 O O . VAL A 1 82 ? 2.438 -9.069 -1.796 1.00 86.19 82 VAL A O 1
ATOM 595 N N . ASP A 1 83 ? 1.235 -9.212 -3.693 1.00 85.06 83 ASP A N 1
ATOM 596 C CA . ASP A 1 83 ? 2.029 -10.259 -4.322 1.00 85.06 83 ASP A CA 1
ATOM 597 C C . ASP A 1 83 ? 2.936 -9.620 -5.382 1.00 85.06 83 ASP A C 1
ATOM 599 O O . ASP A 1 83 ? 2.450 -8.908 -6.267 1.00 85.06 83 ASP A O 1
ATOM 603 N N . ILE A 1 84 ? 4.244 -9.880 -5.329 1.00 84.00 84 ILE A N 1
ATOM 604 C CA . ILE A 1 84 ? 5.148 -9.549 -6.440 1.00 84.00 84 ILE A CA 1
ATOM 605 C C . ILE A 1 84 ? 4.939 -10.584 -7.544 1.00 84.00 84 ILE A C 1
ATOM 607 O O . ILE A 1 84 ? 4.936 -11.788 -7.286 1.00 84.00 84 ILE A O 1
ATOM 611 N N . VAL A 1 85 ? 4.760 -10.117 -8.779 1.00 85.06 85 VAL A N 1
ATOM 612 C CA . VAL A 1 85 ? 4.526 -10.979 -9.942 1.00 85.06 85 VAL A CA 1
ATOM 613 C C . VAL A 1 85 ? 5.531 -10.668 -11.041 1.00 85.06 85 VAL A C 1
ATOM 615 O O . VAL A 1 85 ? 5.830 -9.507 -11.301 1.00 85.06 85 VAL A O 1
ATOM 618 N N . TYR A 1 86 ? 6.034 -11.703 -11.707 1.00 81.94 86 TYR A N 1
ATOM 619 C CA . TYR A 1 86 ? 6.844 -11.551 -12.913 1.00 81.94 86 TYR A CA 1
ATOM 620 C C . TYR A 1 86 ? 5.921 -11.521 -14.140 1.00 81.94 86 TYR A C 1
ATOM 622 O O . TYR A 1 86 ? 4.990 -12.327 -14.213 1.00 81.94 86 TYR A O 1
ATOM 630 N N . ARG A 1 87 ? 6.140 -10.582 -15.061 1.00 73.19 87 A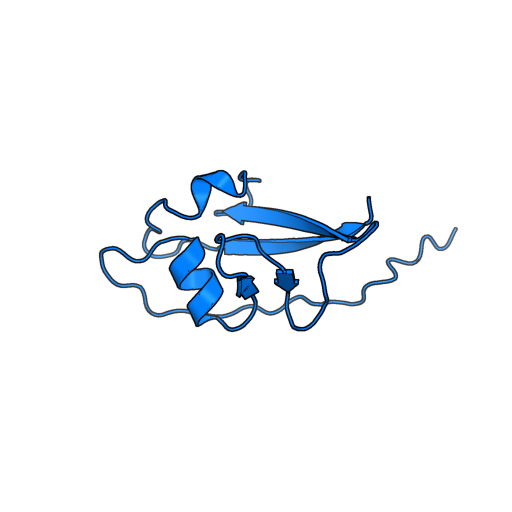RG A N 1
ATOM 631 C CA . ARG A 1 87 ? 5.346 -10.367 -16.277 1.00 73.19 87 ARG A CA 1
ATOM 632 C C . ARG A 1 87 ? 6.202 -10.449 -17.528 1.00 73.19 87 ARG A C 1
ATOM 634 O O . ARG A 1 87 ? 7.363 -9.993 -17.475 1.00 73.19 87 ARG A O 1
#

Secondary structure (DSSP, 8-state):
-----SS------------TT-BHHHHHHHTT-EEE-TTS-EEEETTEE--TTEEEEEEETTEEE-GGGGGSBPPTT--EEEEEEE-

pLDDT: mean 80.28, std 14.96, range [33.41, 92.5]

Sequence (87 aa):
MNGGNIYPAISGSYTIVFRPGLTIGGALAESGVLTFAADGTITTISGYPISGNIGYQLRLNGRVIPSTTLHLPVQPSDTITVDIVYR